Protein AF-A0A7L2QL33-F1 (afdb_monomer_lite)

Foldseek 3Di:
DADLLDDPDDDDPDAPDWDADQSATWGWHDDPQKIWIKGQHWAADEPCVVQPPDDPPVPCRMDTDDMDGPDDDDPVVCPVVVVCLCDPPPRPNVVWDKDKDADPQWIWMQIPQKIWTWGTCPDPRYIYIYIDRHDPVCVVVCVVPPD

Radius of gyration: 17.25 Å; chains: 1; bounding box: 38×31×42 Å

pLDDT: mean 91.85, std 12.51, range [42.84, 98.5]

Sequence (147 aa):
FGMAYQMWQPMELISGTDQPQTPGVFRFQEENGTWYLEKVKRKQWVLNPSTSTSPNVENEVCRRVYLFTLQPRDIEEFRGCNALLQTAPNSKFVLKSMCSLQTADGIRELVGWKLTEIKYNYRDNMDLVEIRILADEELEKTLKEKF

Structure (mmCIF, N/CA/C/O backbone):
data_AF-A0A7L2QL33-F1
#
_entry.id   AF-A0A7L2QL33-F1
#
loop_
_atom_site.group_PDB
_atom_site.id
_atom_site.type_symbol
_atom_site.label_atom_id
_atom_site.label_alt_id
_atom_site.label_comp_id
_atom_site.label_asym_id
_atom_site.label_entity_id
_atom_site.label_seq_id
_atom_site.pdbx_PDB_ins_code
_atom_site.Cartn_x
_atom_site.Cartn_y
_atom_site.Cartn_z
_atom_site.occupancy
_atom_site.B_iso_or_equiv
_atom_site.auth_seq_id
_atom_site.auth_comp_id
_atom_site.auth_asym_id
_atom_site.auth_atom_id
_atom_site.pdbx_PDB_model_num
ATOM 1 N N . PHE A 1 1 ? 1.005 3.453 3.748 1.00 87.62 1 PHE A N 1
ATOM 2 C CA . PHE A 1 1 ? 0.793 2.023 3.438 1.00 87.62 1 PHE A CA 1
ATOM 3 C C . PHE A 1 1 ? 0.894 1.780 1.938 1.00 87.62 1 PHE A C 1
ATOM 5 O O . PHE A 1 1 ? 1.694 0.944 1.542 1.00 87.62 1 PHE A O 1
ATOM 12 N N . GLY A 1 2 ? 0.174 2.554 1.115 1.00 90.56 2 GLY A N 1
ATOM 13 C CA . GLY A 1 2 ? 0.371 2.553 -0.336 1.00 90.56 2 GLY A CA 1
ATOM 14 C C . GLY A 1 2 ? -0.026 1.238 -1.007 1.00 90.56 2 GLY A C 1
ATOM 15 O O . GLY A 1 2 ? -0.705 0.397 -0.407 1.00 90.56 2 GLY A O 1
ATOM 16 N N . MET A 1 3 ? 0.419 1.073 -2.257 1.00 93.50 3 MET A N 1
ATOM 17 C CA . MET A 1 3 ? 0.164 -0.131 -3.058 1.00 93.50 3 MET A CA 1
ATOM 18 C C . MET A 1 3 ? -1.344 -0.450 -3.145 1.00 93.50 3 MET A C 1
ATOM 20 O O . MET A 1 3 ? -2.192 0.445 -3.068 1.00 93.50 3 MET A O 1
ATOM 24 N N . ALA A 1 4 ? -1.697 -1.731 -3.280 1.00 91.56 4 ALA A N 1
ATOM 25 C CA . ALA A 1 4 ? -3.078 -2.206 -3.366 1.00 91.56 4 ALA A CA 1
ATOM 26 C C . ALA A 1 4 ? -3.868 -2.131 -2.040 1.00 91.56 4 ALA A C 1
ATOM 28 O O . ALA A 1 4 ? -4.997 -2.618 -1.974 1.00 91.56 4 ALA A O 1
ATOM 29 N N . TYR A 1 5 ? -3.291 -1.579 -0.971 1.00 93.31 5 TYR A N 1
ATOM 30 C CA . TYR A 1 5 ? -3.929 -1.470 0.349 1.00 93.31 5 TYR A CA 1
ATOM 31 C C . TYR A 1 5 ? -4.349 -0.038 0.688 1.00 93.31 5 TYR A C 1
ATOM 33 O O . TYR A 1 5 ? -4.863 0.213 1.775 1.00 93.31 5 TYR A O 1
ATOM 41 N N . GLN A 1 6 ? -4.089 0.907 -0.213 1.00 95.81 6 GLN A N 1
ATOM 42 C CA . GLN A 1 6 ? -4.445 2.301 -0.026 1.00 95.81 6 GLN A CA 1
ATOM 43 C C . GLN A 1 6 ? -5.965 2.475 -0.126 1.00 95.81 6 GLN A C 1
ATOM 45 O O . GLN A 1 6 ? -6.560 2.152 -1.152 1.00 95.81 6 GLN A O 1
ATOM 50 N N . MET A 1 7 ? -6.579 3.013 0.928 1.00 96.38 7 MET A N 1
ATOM 51 C CA . MET A 1 7 ? -7.948 3.532 0.871 1.00 96.38 7 MET A CA 1
ATOM 52 C C . MET A 1 7 ? -7.984 4.810 0.019 1.00 96.38 7 MET A C 1
ATOM 54 O O . MET A 1 7 ? -7.049 5.614 0.066 1.00 96.38 7 MET A O 1
ATOM 58 N N . TRP A 1 8 ? -9.040 4.989 -0.768 1.00 97.12 8 TRP A N 1
ATOM 59 C CA . TRP A 1 8 ? -9.267 6.178 -1.603 1.00 97.12 8 TRP A CA 1
ATOM 60 C C . TRP A 1 8 ? -10.173 7.205 -0.937 1.00 97.12 8 TRP A C 1
ATOM 62 O O . TRP A 1 8 ? -10.147 8.378 -1.296 1.00 97.12 8 TRP A O 1
ATOM 72 N N . GLN A 1 9 ? -10.970 6.764 0.028 1.00 97.75 9 GLN A N 1
ATOM 73 C CA . GLN A 1 9 ? -11.876 7.609 0.787 1.00 97.75 9 GLN A CA 1
ATOM 74 C C . GLN A 1 9 ? -11.610 7.427 2.282 1.00 97.75 9 GLN A C 1
ATOM 76 O O . GLN A 1 9 ? -11.152 6.352 2.694 1.00 97.75 9 GLN A O 1
ATOM 81 N N . PRO A 1 10 ? -11.899 8.454 3.101 1.00 98.12 10 PRO A N 1
ATOM 82 C CA . PRO A 1 10 ? -11.989 8.289 4.542 1.00 98.12 10 PRO A CA 1
ATOM 83 C C . PRO A 1 10 ? -12.926 7.135 4.900 1.00 98.12 10 PRO A C 1
ATOM 85 O O . PRO A 1 10 ? -13.903 6.872 4.202 1.00 98.12 10 PRO A O 1
ATOM 88 N N . MET A 1 11 ? -12.603 6.460 5.993 1.00 97.44 11 MET A N 1
ATOM 89 C CA . MET A 1 11 ? -13.360 5.328 6.508 1.00 97.44 11 MET A CA 1
ATOM 90 C C . MET A 1 11 ? -14.076 5.748 7.788 1.00 97.44 11 MET A C 1
ATOM 92 O O . MET A 1 11 ? -13.457 6.346 8.671 1.00 97.44 11 MET A O 1
ATOM 96 N N . GLU A 1 12 ? -15.354 5.409 7.912 1.00 98.00 12 GLU A N 1
ATOM 97 C CA . GLU A 1 12 ? -16.093 5.562 9.161 1.00 98.00 12 GLU A CA 1
ATOM 98 C C . GLU A 1 12 ? -15.557 4.577 10.201 1.00 98.00 12 GLU A C 1
ATOM 100 O O . GLU A 1 12 ? -15.334 3.400 9.910 1.00 98.00 12 GLU A O 1
ATOM 105 N N . LEU A 1 13 ? -15.348 5.041 11.431 1.00 97.94 13 LEU A N 1
ATOM 106 C CA . LEU A 1 13 ? -14.801 4.225 12.512 1.00 97.94 13 LEU A CA 1
ATOM 107 C C . LEU A 1 13 ? -15.905 3.376 13.168 1.00 97.94 13 LEU A C 1
ATOM 109 O O . LEU A 1 13 ? -16.319 3.628 14.298 1.00 97.94 13 LEU A O 1
ATOM 113 N N . ILE A 1 14 ? -16.405 2.386 12.428 1.00 97.88 14 ILE A N 1
ATOM 114 C CA . ILE A 1 14 ? -17.460 1.462 12.859 1.00 97.88 14 ILE A CA 1
ATOM 115 C C . ILE A 1 14 ? -16.946 0.029 12.713 1.00 97.88 14 ILE A C 1
ATOM 117 O O . ILE A 1 14 ? -16.548 -0.392 11.626 1.00 97.88 14 ILE A O 1
ATOM 121 N N . SER A 1 15 ? -16.944 -0.715 13.821 1.00 97.62 15 SER A N 1
ATOM 122 C CA . SER A 1 15 ? -16.471 -2.102 13.856 1.00 97.62 15 SER A CA 1
ATOM 123 C C . SER A 1 15 ? -17.418 -3.033 13.091 1.00 97.62 15 SER A C 1
ATOM 125 O O . SER A 1 15 ? -18.633 -2.960 13.258 1.00 97.62 15 SER A O 1
ATOM 127 N N . GLY A 1 16 ? -16.865 -3.919 12.264 1.00 95.56 16 GLY A N 1
ATOM 128 C CA . GLY A 1 16 ? -17.592 -4.961 11.537 1.00 95.56 16 GLY A CA 1
ATOM 129 C C . GLY A 1 16 ? -18.265 -4.516 10.233 1.00 95.56 16 GLY A C 1
ATOM 130 O O . GLY A 1 16 ? -18.711 -5.372 9.471 1.00 95.56 16 GLY A O 1
ATOM 131 N N . THR A 1 17 ? -18.320 -3.213 9.941 1.00 96.88 17 THR A N 1
ATOM 132 C CA . THR A 1 17 ? -19.037 -2.682 8.770 1.00 96.88 17 THR A CA 1
ATOM 133 C C . THR A 1 17 ? -18.176 -2.696 7.510 1.00 96.88 17 THR A C 1
ATOM 135 O O . THR A 1 17 ? -17.081 -2.127 7.486 1.00 96.88 17 THR A O 1
ATOM 138 N N . ASP A 1 18 ? -18.704 -3.294 6.441 1.00 96.75 18 ASP A N 1
ATOM 139 C CA . ASP A 1 18 ? -18.107 -3.230 5.106 1.00 96.75 18 ASP A CA 1
ATOM 140 C C . ASP A 1 18 ? -18.254 -1.835 4.499 1.00 96.75 18 ASP A C 1
ATOM 142 O O . ASP A 1 18 ? -19.350 -1.284 4.422 1.00 96.75 18 ASP A O 1
ATOM 146 N N . GLN A 1 19 ? -17.140 -1.287 4.018 1.00 97.25 19 GLN A N 1
ATOM 147 C CA . GLN A 1 19 ? -17.063 0.020 3.373 1.00 97.25 19 GLN A CA 1
ATOM 148 C C . GLN A 1 19 ? -16.441 -0.152 1.979 1.00 97.25 19 GLN A C 1
ATOM 150 O O . GLN A 1 19 ? -15.211 -0.172 1.831 1.00 97.25 19 GLN A O 1
ATOM 155 N N . PRO A 1 20 ? -17.276 -0.367 0.942 1.00 95.81 20 PRO A N 1
ATOM 156 C CA . PRO A 1 20 ? -16.815 -0.530 -0.430 1.00 95.81 20 PRO A CA 1
ATOM 157 C C . PRO A 1 20 ? -16.161 0.744 -0.964 1.00 95.81 20 PRO A C 1
ATOM 159 O O . PRO A 1 20 ? -16.738 1.825 -0.898 1.00 95.81 20 PRO A O 1
ATOM 162 N N . GLN A 1 21 ? -14.97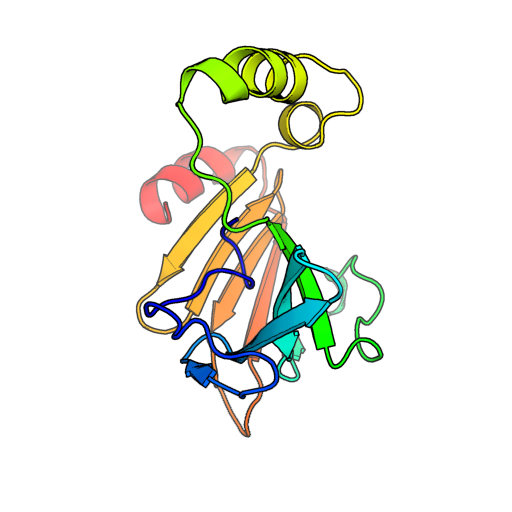8 0.600 -1.555 1.00 95.38 21 GLN A N 1
ATOM 163 C CA . GLN A 1 21 ? -14.277 1.654 -2.285 1.00 95.38 21 GLN A CA 1
ATOM 164 C C . GLN A 1 21 ? -13.751 1.104 -3.619 1.00 95.38 21 GLN A C 1
ATOM 166 O O . GLN A 1 21 ? -13.720 -0.110 -3.838 1.00 95.38 21 GLN A O 1
ATOM 171 N N . THR A 1 22 ? -13.269 1.973 -4.515 1.00 94.62 22 THR A N 1
ATOM 172 C CA . THR A 1 22 ? -12.705 1.536 -5.807 1.00 94.62 22 THR A CA 1
ATOM 173 C C . THR A 1 22 ? -11.577 0.501 -5.680 1.00 94.62 22 THR A C 1
ATOM 175 O O . THR A 1 22 ? -11.570 -0.432 -6.485 1.00 94.62 22 THR A O 1
ATOM 178 N N . PRO A 1 23 ? -10.648 0.577 -4.699 1.00 93.44 23 PRO A N 1
ATOM 179 C CA . PRO A 1 23 ? -9.609 -0.446 -4.505 1.00 93.44 23 PRO A CA 1
ATOM 180 C C . PRO A 1 23 ? -10.112 -1.795 -3.976 1.00 93.44 23 PRO A C 1
ATOM 182 O O . PRO A 1 23 ? -9.359 -2.776 -3.994 1.00 93.44 23 PRO A O 1
ATOM 185 N N . GLY A 1 24 ? -11.338 -1.855 -3.460 1.00 92.94 24 GLY A N 1
ATOM 186 C CA . GLY A 1 24 ? -11.930 -3.029 -2.824 1.00 92.94 24 GLY A CA 1
ATOM 187 C C . GLY A 1 24 ? -12.769 -2.659 -1.601 1.00 92.94 24 GLY A C 1
ATOM 188 O O . GLY A 1 24 ? -12.977 -1.486 -1.299 1.00 92.94 24 GLY A O 1
ATOM 189 N N . VAL A 1 25 ? -13.241 -3.677 -0.885 1.00 95.19 25 VAL A N 1
ATOM 190 C CA . VAL A 1 25 ? -14.003 -3.489 0.355 1.00 95.19 25 VAL A CA 1
ATOM 191 C C . VAL A 1 25 ? -13.039 -3.443 1.530 1.00 95.19 25 VAL A C 1
ATOM 193 O O . VAL A 1 25 ? -12.204 -4.338 1.691 1.00 95.19 25 VAL A O 1
ATOM 196 N N . PHE A 1 26 ? -13.153 -2.397 2.339 1.00 96.81 26 PHE A N 1
ATOM 197 C CA . PHE A 1 26 ? -12.410 -2.252 3.582 1.00 96.81 26 PHE A CA 1
ATOM 198 C C . PHE A 1 26 ? -13.347 -2.427 4.772 1.00 96.81 26 PHE A C 1
ATOM 200 O O . PHE A 1 26 ? -14.546 -2.176 4.672 1.00 96.81 26 PHE A O 1
ATOM 207 N N . ARG A 1 27 ? -12.788 -2.835 5.906 1.00 96.94 27 ARG A N 1
ATOM 208 C CA . ARG A 1 27 ? -13.516 -2.997 7.161 1.00 96.94 27 ARG A CA 1
ATOM 209 C C . ARG A 1 27 ? -12.605 -2.617 8.314 1.00 96.94 27 ARG A C 1
ATOM 211 O O . ARG A 1 27 ? -11.413 -2.922 8.288 1.00 96.94 27 ARG A O 1
ATOM 218 N N . PHE A 1 28 ? -13.166 -1.972 9.326 1.00 97.81 28 PHE A N 1
ATOM 219 C CA . PHE A 1 28 ? -12.520 -1.894 10.625 1.00 97.81 28 PHE A CA 1
ATOM 220 C C . PHE A 1 28 ? -13.065 -2.986 11.535 1.00 97.81 28 PHE A C 1
ATOM 222 O O . PHE A 1 28 ? -14.274 -3.179 11.597 1.00 97.81 28 PHE A O 1
ATOM 229 N N . GLN A 1 29 ? -12.188 -3.684 12.245 1.00 97.31 29 GLN A N 1
ATOM 230 C CA . GLN A 1 29 ? -12.563 -4.627 13.293 1.00 97.31 29 GLN A CA 1
ATOM 231 C C . GLN A 1 29 ? -11.974 -4.130 14.609 1.00 97.31 29 GLN A C 1
ATOM 233 O O . GLN A 1 29 ? -10.784 -3.845 14.677 1.00 97.31 29 GLN A O 1
ATOM 238 N N . GLU A 1 30 ? -12.798 -3.992 15.636 1.00 97.88 30 GLU A N 1
ATOM 239 C CA . GLU A 1 30 ? -12.360 -3.638 16.985 1.00 97.88 30 GLU A CA 1
ATOM 240 C C . GLU A 1 30 ? -12.319 -4.899 17.853 1.00 97.88 30 GLU A C 1
ATOM 242 O O . GLU A 1 30 ? -13.256 -5.700 17.841 1.00 97.88 30 GLU A O 1
ATOM 247 N N . GLU A 1 31 ? -11.202 -5.095 18.552 1.00 97.25 31 GLU A N 1
ATOM 248 C CA . GLU A 1 31 ? -11.007 -6.160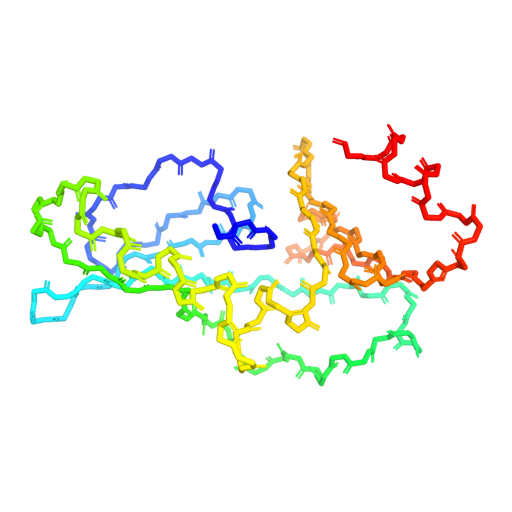 19.532 1.00 97.25 31 GLU A CA 1
ATOM 249 C C . GLU A 1 31 ? -10.216 -5.586 20.727 1.00 97.25 31 GLU A C 1
ATOM 251 O O . GLU A 1 31 ? -9.032 -5.256 20.609 1.00 97.25 31 GLU A O 1
ATOM 256 N N . ASN A 1 32 ? -10.851 -5.485 21.899 1.00 96.44 32 ASN A N 1
ATOM 257 C CA . ASN A 1 32 ? -10.212 -5.115 23.175 1.00 96.44 32 ASN A CA 1
ATOM 258 C C . ASN A 1 32 ? -9.412 -3.790 23.147 1.00 96.44 32 ASN A C 1
ATOM 260 O O . ASN A 1 32 ? -8.286 -3.713 23.641 1.00 96.44 32 ASN A O 1
ATOM 264 N N . GLY A 1 33 ? -9.971 -2.738 22.556 1.00 96.38 33 GLY A N 1
ATOM 265 C CA . GLY A 1 33 ? -9.365 -1.412 22.406 1.00 96.38 33 GLY A CA 1
ATOM 266 C C . GLY A 1 33 ? -8.394 -1.283 21.227 1.00 96.38 33 GLY A C 1
ATOM 267 O O . GLY A 1 33 ? -7.860 -0.194 20.990 1.00 96.38 33 GLY A O 1
ATOM 268 N N . THR A 1 34 ? -8.163 -2.367 20.481 1.00 98.25 34 THR A N 1
ATOM 269 C CA . THR A 1 34 ? -7.331 -2.383 19.272 1.00 98.25 34 THR A CA 1
ATOM 270 C C . THR A 1 34 ? -8.214 -2.423 18.034 1.00 98.25 34 THR A C 1
ATOM 272 O O . THR A 1 34 ? -9.119 -3.243 17.925 1.00 98.25 34 THR A O 1
ATOM 275 N N . TRP A 1 35 ? -7.922 -1.551 17.078 1.00 98.50 35 TRP A N 1
ATOM 276 C CA . TRP A 1 35 ? -8.594 -1.477 15.789 1.00 98.50 35 TRP A CA 1
ATOM 277 C C . TRP A 1 35 ? -7.719 -2.092 14.706 1.00 98.50 35 TRP A C 1
ATOM 279 O O . TRP A 1 35 ? -6.537 -1.773 14.605 1.00 98.50 35 TRP A O 1
ATOM 289 N N . TYR A 1 36 ? -8.303 -2.932 13.864 1.00 97.81 36 TYR A N 1
ATOM 290 C CA . TYR A 1 36 ? -7.664 -3.577 12.725 1.00 97.81 36 TYR A CA 1
ATOM 291 C C . TYR A 1 36 ? -8.277 -3.025 11.445 1.00 97.81 36 TYR A C 1
ATOM 293 O O . TYR A 1 36 ? -9.494 -3.071 11.277 1.00 97.81 36 TYR A O 1
ATOM 301 N N . LEU A 1 37 ? -7.447 -2.526 10.528 1.00 97.56 37 LEU A N 1
ATOM 302 C CA . LEU A 1 37 ? -7.876 -2.303 9.152 1.00 97.56 37 LEU A CA 1
ATOM 303 C C . LEU A 1 37 ? -7.755 -3.618 8.388 1.00 97.56 37 LEU A C 1
ATOM 305 O O . LEU A 1 37 ? -6.661 -4.173 8.252 1.00 97.56 37 LEU A O 1
ATOM 309 N N . GLU A 1 38 ? -8.864 -4.067 7.830 1.00 96.00 38 GLU A N 1
ATOM 310 C CA . GLU A 1 38 ? -8.953 -5.233 6.970 1.00 96.00 38 GLU A CA 1
ATOM 311 C C . GLU A 1 38 ? -9.337 -4.819 5.549 1.00 96.00 38 GLU A C 1
ATOM 313 O O . GLU A 1 38 ? -10.087 -3.865 5.334 1.00 96.00 38 GLU A O 1
ATOM 318 N N . LYS A 1 39 ? -8.796 -5.536 4.562 1.00 94.06 39 LYS A N 1
ATOM 319 C CA . LYS A 1 39 ? -9.157 -5.378 3.154 1.00 94.06 39 LYS A CA 1
ATOM 320 C C . LYS A 1 39 ? -9.553 -6.722 2.566 1.00 94.06 39 LYS A C 1
ATOM 322 O O . LYS A 1 39 ? -8.752 -7.659 2.565 1.00 94.06 39 LYS A O 1
ATOM 327 N N . VAL A 1 40 ? -10.743 -6.777 1.980 1.00 89.19 40 VAL A N 1
ATOM 328 C CA . VAL A 1 40 ? -11.186 -7.901 1.157 1.00 89.19 40 VAL A CA 1
ATOM 329 C C . VAL A 1 40 ? -10.587 -7.744 -0.237 1.00 89.19 40 VAL A C 1
ATOM 331 O O . VAL A 1 40 ? -10.756 -6.714 -0.900 1.00 89.19 40 VAL A O 1
ATOM 334 N N . LYS A 1 41 ? -9.838 -8.750 -0.687 1.00 79.81 41 LYS A N 1
ATOM 335 C CA . LYS A 1 41 ? -9.209 -8.724 -2.010 1.00 79.81 41 LYS A CA 1
ATOM 336 C C . LYS A 1 41 ? -10.215 -9.121 -3.083 1.00 79.81 41 LYS A C 1
ATOM 338 O O . LYS A 1 41 ? -10.924 -10.113 -2.946 1.00 79.81 41 LYS A O 1
ATOM 343 N N . ARG A 1 42 ? -10.227 -8.372 -4.186 1.00 87.19 42 ARG A N 1
ATOM 344 C CA . ARG A 1 42 ? -10.861 -8.834 -5.422 1.00 87.19 42 ARG A CA 1
ATOM 345 C C . ARG A 1 42 ? -9.993 -9.886 -6.087 1.00 87.19 42 ARG A C 1
ATOM 347 O O . ARG A 1 42 ? -8.777 -9.928 -5.889 1.00 87.19 42 ARG A O 1
ATOM 354 N N . LYS A 1 43 ? -10.641 -10.720 -6.895 1.00 88.25 43 LYS A N 1
ATOM 355 C CA . LYS A 1 43 ? -9.954 -11.655 -7.786 1.00 88.25 43 LYS A CA 1
ATOM 356 C C . LYS A 1 43 ? -9.044 -10.873 -8.732 1.00 88.25 43 LYS A C 1
ATOM 358 O O . LYS A 1 43 ? -9.340 -9.730 -9.070 1.00 88.25 43 LYS A O 1
ATOM 363 N N . GLN A 1 44 ? -7.943 -11.482 -9.147 1.00 89.38 44 GLN A N 1
ATOM 364 C CA . GLN A 1 44 ? -6.967 -10.848 -10.027 1.00 89.38 44 GLN A CA 1
ATOM 365 C C . GLN A 1 44 ? -6.851 -11.627 -11.333 1.00 89.38 44 GLN A C 1
ATOM 367 O O . GLN A 1 44 ? -6.767 -12.852 -11.323 1.00 89.38 44 GLN A O 1
ATOM 372 N N . TRP A 1 45 ? -6.817 -10.903 -12.446 1.00 89.69 45 TRP A N 1
ATOM 373 C CA . TRP A 1 45 ? -6.463 -11.416 -13.760 1.00 89.69 45 TRP A CA 1
ATOM 374 C C . TRP A 1 45 ? -5.032 -10.988 -14.082 1.00 89.69 45 TRP A C 1
ATOM 376 O O . TRP A 1 45 ? -4.778 -9.804 -14.298 1.00 89.69 45 TRP A O 1
ATOM 386 N N . VAL A 1 46 ? -4.091 -11.932 -14.119 1.00 88.94 46 VAL A N 1
ATOM 387 C CA . VAL A 1 46 ? -2.671 -11.642 -14.380 1.00 88.94 46 VAL A CA 1
ATOM 388 C C . VAL A 1 46 ? -2.351 -11.907 -15.850 1.00 88.94 46 VAL A C 1
ATOM 390 O O . VAL A 1 46 ? -2.466 -13.044 -16.301 1.00 88.94 46 VAL A O 1
ATOM 393 N N . LEU A 1 47 ? -1.927 -10.882 -16.600 1.00 84.06 47 LEU A N 1
ATOM 394 C CA . LEU A 1 47 ? -1.640 -11.029 -18.039 1.00 84.06 47 LEU A CA 1
ATOM 395 C C . LEU A 1 47 ? -0.363 -11.829 -18.334 1.00 84.06 47 LEU A C 1
ATOM 397 O O . LEU A 1 47 ? -0.336 -12.603 -19.286 1.00 84.06 47 LEU A O 1
ATOM 401 N N . ASN A 1 48 ? 0.671 -11.686 -17.500 1.00 78.50 48 ASN A N 1
ATOM 402 C CA . ASN A 1 48 ? 1.963 -12.362 -17.661 1.00 78.50 48 ASN A CA 1
ATOM 403 C C . ASN A 1 48 ? 2.236 -13.295 -16.467 1.00 78.50 48 ASN A C 1
ATOM 405 O O . ASN A 1 48 ? 3.039 -12.964 -15.595 1.00 78.50 48 ASN A O 1
ATOM 409 N N . PRO A 1 49 ? 1.569 -14.457 -16.366 1.00 67.31 49 PRO A N 1
ATOM 410 C CA . PRO A 1 49 ? 1.678 -15.313 -15.184 1.00 67.31 49 PRO A CA 1
ATOM 411 C C . PRO A 1 49 ? 3.096 -15.863 -14.963 1.00 67.31 49 PRO A C 1
ATOM 413 O O . PRO A 1 49 ? 3.479 -16.098 -13.821 1.00 67.31 49 PRO A O 1
ATOM 416 N N . SER A 1 50 ? 3.913 -15.993 -16.015 1.00 67.56 50 SER A N 1
ATOM 417 C CA . SER A 1 50 ? 5.309 -16.454 -15.920 1.00 67.56 50 SER A CA 1
ATOM 418 C C . SER A 1 50 ? 6.233 -15.506 -15.145 1.00 67.56 50 SER A C 1
ATOM 420 O O . SER A 1 50 ? 7.263 -15.947 -14.642 1.00 67.56 50 SER A O 1
ATOM 422 N N . THR A 1 51 ? 5.876 -14.222 -15.008 1.00 62.31 51 THR A N 1
ATOM 423 C CA . THR A 1 51 ? 6.624 -13.232 -14.208 1.00 62.31 51 THR A CA 1
ATOM 424 C C . THR A 1 51 ? 6.043 -13.054 -12.799 1.00 62.31 51 THR A C 1
ATOM 426 O O . THR A 1 51 ? 6.580 -12.300 -11.975 1.00 62.31 51 THR A O 1
ATOM 429 N N . SER A 1 52 ? 4.961 -13.772 -12.478 1.00 59.75 52 SER A N 1
ATOM 430 C CA . SER A 1 52 ? 4.365 -13.787 -11.148 1.00 59.75 52 SER A CA 1
ATOM 431 C C . SER A 1 52 ? 5.179 -14.682 -10.215 1.00 59.75 52 SER A C 1
ATOM 433 O O . SER A 1 52 ? 5.015 -15.894 -10.160 1.00 59.75 52 SER A O 1
ATOM 435 N N . THR A 1 53 ? 6.073 -14.070 -9.443 1.00 49.31 53 THR A N 1
ATOM 436 C CA . THR A 1 53 ? 6.794 -14.738 -8.347 1.00 49.31 53 THR A CA 1
ATOM 437 C C . THR A 1 53 ? 5.974 -14.864 -7.060 1.00 49.31 53 THR A C 1
ATOM 439 O O . THR A 1 53 ? 6.470 -15.397 -6.069 1.00 49.31 53 THR A O 1
ATOM 442 N N . SER A 1 54 ? 4.742 -14.342 -7.021 1.00 50.97 54 SER A N 1
ATOM 443 C CA . SER A 1 54 ? 3.900 -14.461 -5.831 1.00 50.97 54 SER A CA 1
ATOM 444 C C . SER A 1 54 ? 3.181 -15.809 -5.838 1.00 50.97 54 SER A C 1
ATOM 446 O O . SER A 1 54 ? 2.510 -16.094 -6.831 1.00 50.97 54 SER A O 1
ATOM 448 N N . PRO A 1 55 ? 3.257 -16.610 -4.754 1.00 46.09 55 PRO A N 1
ATOM 449 C CA . PRO A 1 55 ? 2.394 -17.778 -4.621 1.00 46.09 55 PRO A CA 1
ATOM 450 C C . PRO A 1 55 ? 0.951 -17.310 -4.792 1.00 46.09 55 PRO A C 1
ATOM 452 O O . PRO A 1 55 ? 0.602 -16.265 -4.241 1.00 46.09 55 PRO A O 1
ATOM 455 N N . ASN A 1 56 ? 0.158 -18.037 -5.584 1.00 42.84 56 ASN A N 1
ATOM 456 C CA . ASN A 1 56 ? -1.257 -17.754 -5.812 1.00 42.84 56 ASN A CA 1
ATOM 457 C C . ASN A 1 56 ? -1.927 -17.420 -4.476 1.00 42.84 56 ASN A C 1
ATOM 459 O O . ASN A 1 56 ? -2.181 -18.296 -3.650 1.00 42.84 56 ASN A O 1
ATOM 463 N N . VAL A 1 57 ? -2.182 -16.130 -4.240 1.00 45.50 57 VAL A N 1
ATOM 464 C CA . VAL A 1 57 ? -2.846 -15.628 -3.031 1.00 45.50 57 VAL A CA 1
ATOM 465 C C . VAL A 1 57 ? -4.353 -15.831 -3.202 1.00 45.50 57 VAL A C 1
ATOM 467 O O . VAL A 1 57 ? -5.140 -14.912 -3.016 1.00 45.50 57 VAL A O 1
ATOM 470 N N . GLU A 1 58 ? -4.759 -17.022 -3.638 1.00 45.31 58 GLU A N 1
ATOM 471 C CA . GLU A 1 58 ? -6.161 -17.368 -3.878 1.00 45.31 58 GLU A CA 1
ATOM 472 C C . GLU A 1 58 ? -6.915 -17.616 -2.561 1.00 45.31 58 GLU A C 1
ATOM 474 O O . GLU A 1 58 ? -8.140 -17.557 -2.546 1.00 45.31 58 GLU A O 1
ATOM 479 N N . ASN A 1 59 ? -6.204 -17.810 -1.439 1.00 45.97 59 ASN A N 1
ATOM 480 C CA . ASN A 1 59 ? -6.815 -18.276 -0.188 1.00 45.97 59 ASN A CA 1
ATOM 481 C C . ASN A 1 59 ? -7.057 -17.198 0.886 1.00 45.97 59 ASN A C 1
ATOM 483 O O . ASN A 1 59 ? -7.876 -17.420 1.774 1.00 45.97 59 ASN A O 1
ATOM 487 N N . GLU A 1 60 ? -6.412 -16.027 0.833 1.00 55.28 60 GLU A N 1
ATOM 488 C CA . GLU A 1 60 ? -6.729 -14.929 1.767 1.00 55.28 60 GLU A CA 1
ATOM 489 C C . GLU A 1 60 ? -7.767 -13.989 1.151 1.00 55.28 60 GLU A C 1
ATOM 491 O O . GLU A 1 60 ? -7.433 -12.983 0.520 1.00 55.28 60 GLU A O 1
ATOM 496 N N . VAL A 1 61 ? -9.043 -14.324 1.357 1.00 70.50 61 VAL A N 1
ATOM 497 C CA . VAL A 1 61 ? -10.188 -13.486 0.961 1.00 70.50 61 VAL A CA 1
ATOM 498 C C . VAL A 1 61 ? -10.137 -12.133 1.681 1.00 70.50 61 VAL A C 1
ATOM 500 O O . VAL A 1 61 ? -10.413 -11.098 1.078 1.00 70.50 61 VAL A O 1
ATOM 503 N N . CYS A 1 62 ? -9.716 -12.131 2.949 1.00 79.62 62 CYS A N 1
ATOM 504 C CA . CYS A 1 62 ? -9.570 -10.948 3.788 1.00 79.62 62 CYS A CA 1
ATOM 505 C C . CYS A 1 62 ? -8.138 -10.848 4.322 1.00 79.62 62 CYS A C 1
ATOM 507 O O . CYS A 1 62 ? -7.600 -11.824 4.843 1.00 79.62 62 CYS A O 1
ATOM 509 N N . ARG A 1 63 ? -7.519 -9.671 4.204 1.00 85.50 63 ARG A N 1
ATOM 510 C CA . ARG A 1 63 ? -6.168 -9.405 4.704 1.00 85.50 63 ARG A CA 1
ATOM 511 C C . ARG A 1 63 ? -6.182 -8.305 5.755 1.00 85.50 63 ARG A C 1
ATOM 513 O O . ARG A 1 63 ? -6.599 -7.185 5.464 1.00 85.50 63 ARG A O 1
ATOM 520 N N . ARG A 1 64 ? -5.614 -8.595 6.929 1.00 92.25 64 ARG A N 1
ATOM 521 C CA . ARG A 1 64 ? -5.258 -7.581 7.931 1.00 92.25 64 ARG A CA 1
ATOM 522 C C . ARG A 1 64 ? -4.106 -6.726 7.404 1.00 92.25 64 ARG A C 1
ATOM 524 O O . ARG A 1 64 ? -3.047 -7.233 7.030 1.00 92.25 64 ARG A O 1
ATOM 531 N N . VAL A 1 65 ? -4.352 -5.426 7.312 1.00 94.38 65 VAL A N 1
ATOM 532 C CA . VAL A 1 65 ? -3.450 -4.437 6.718 1.00 94.38 65 VAL A CA 1
ATOM 533 C C . VAL A 1 65 ? -2.546 -3.864 7.809 1.00 94.38 65 VAL A C 1
ATOM 535 O O . VAL A 1 65 ? -1.329 -4.029 7.751 1.00 94.38 65 VAL A O 1
ATOM 538 N N . TYR A 1 66 ? -3.138 -3.258 8.836 1.00 96.19 66 TYR A N 1
ATOM 539 C CA . TYR A 1 66 ? -2.453 -2.804 10.046 1.00 96.19 66 TYR A CA 1
ATOM 540 C C . TYR A 1 66 ? -3.429 -2.750 11.220 1.00 96.19 66 TYR A C 1
ATOM 542 O O . TYR A 1 66 ? -4.639 -2.877 11.039 1.00 96.19 66 TYR A O 1
ATOM 550 N N . LEU A 1 67 ? -2.881 -2.534 12.412 1.00 97.25 67 LEU A N 1
ATOM 551 C CA . LEU A 1 67 ? -3.639 -2.267 13.625 1.00 97.25 67 LEU A CA 1
ATOM 552 C C . LEU A 1 67 ? -3.236 -0.925 14.234 1.00 97.25 67 LEU A C 1
ATOM 554 O O . LEU A 1 67 ? -2.138 -0.429 13.973 1.00 97.25 67 LEU A O 1
ATOM 558 N N . PHE A 1 68 ? -4.124 -0.343 15.027 1.00 98.00 68 PHE A N 1
ATOM 559 C CA . PHE A 1 68 ? -3.909 0.908 15.745 1.00 98.00 68 PHE A CA 1
ATOM 560 C C . PHE A 1 68 ? -4.788 0.964 16.999 1.00 98.00 68 PHE A C 1
ATOM 562 O O . PHE A 1 68 ? -5.688 0.149 17.185 1.00 98.00 68 PHE A O 1
ATOM 569 N N . THR A 1 69 ? -4.529 1.935 17.868 1.00 98.31 69 THR A N 1
ATOM 570 C CA . THR A 1 69 ? -5.415 2.279 18.986 1.00 98.31 69 THR A CA 1
ATOM 571 C C . THR A 1 69 ? -5.922 3.703 18.796 1.00 98.31 69 THR A C 1
ATOM 573 O O . THR A 1 69 ? -5.366 4.466 18.007 1.00 98.31 69 THR A O 1
ATOM 576 N N . LEU A 1 70 ? -6.964 4.087 19.535 1.00 98.25 70 LEU A N 1
ATOM 577 C CA . LEU A 1 70 ? -7.482 5.462 19.514 1.00 98.25 70 LEU A CA 1
ATOM 578 C C . LEU A 1 70 ? -6.712 6.410 20.443 1.00 98.25 70 LEU A C 1
ATOM 580 O O . LEU A 1 70 ? -7.151 7.532 20.678 1.00 98.25 70 LEU A O 1
ATOM 584 N N . GLN A 1 71 ? -5.577 5.963 20.988 1.00 98.38 71 GLN A N 1
ATOM 585 C CA . GLN A 1 71 ? -4.722 6.812 21.803 1.00 98.38 71 GLN A CA 1
ATOM 586 C C . GLN A 1 71 ? -4.109 7.907 20.915 1.00 98.38 71 GLN A C 1
ATOM 588 O O . GLN A 1 71 ? -3.422 7.565 19.948 1.00 98.38 71 GLN A O 1
ATOM 593 N N . PRO A 1 72 ? -4.305 9.199 21.237 1.00 98.31 72 PRO A N 1
ATOM 594 C CA . PRO A 1 72 ? -3.621 10.286 20.547 1.00 98.31 72 PRO A CA 1
ATOM 595 C C . PRO A 1 72 ? -2.101 10.126 20.651 1.00 98.31 72 PRO A C 1
ATOM 597 O O . PRO A 1 72 ? -1.597 9.680 21.682 1.00 98.31 72 PRO A O 1
ATOM 600 N N . ARG A 1 73 ? -1.383 10.484 19.585 1.00 97.62 73 ARG A N 1
ATOM 601 C CA . ARG A 1 73 ? 0.077 10.361 19.494 1.00 97.62 73 ARG A CA 1
ATOM 602 C C . ARG A 1 73 ? 0.699 11.675 19.060 1.00 97.62 73 ARG A C 1
ATOM 604 O O . ARG A 1 73 ? 0.141 12.351 18.196 1.00 97.62 73 ARG A O 1
ATOM 611 N N . ASP A 1 74 ? 1.868 11.976 19.608 1.00 98.12 74 ASP A N 1
ATOM 612 C CA . ASP A 1 74 ? 2.738 13.042 19.114 1.00 98.12 74 ASP A CA 1
ATOM 613 C C . ASP A 1 74 ? 3.774 12.500 18.112 1.00 98.12 74 ASP A C 1
ATOM 615 O O . ASP A 1 74 ? 4.145 11.324 18.145 1.00 98.12 74 ASP A O 1
ATOM 619 N N . ILE A 1 75 ? 4.259 13.354 17.207 1.00 97.88 75 ILE A N 1
ATOM 620 C CA . ILE A 1 75 ? 5.261 12.967 16.207 1.00 97.88 75 ILE A CA 1
ATOM 621 C C . ILE A 1 75 ? 6.574 12.485 16.845 1.00 97.88 75 ILE A C 1
ATOM 623 O O . ILE A 1 75 ? 7.236 11.599 16.297 1.00 97.88 75 ILE A O 1
ATOM 627 N N . GLU A 1 76 ? 6.933 13.003 18.022 1.00 98.31 76 GLU A N 1
ATOM 628 C CA . GLU A 1 76 ? 8.148 12.618 18.742 1.00 98.31 76 GLU A CA 1
ATOM 629 C C . GLU A 1 76 ? 8.142 11.143 19.166 1.00 98.31 76 GLU A C 1
ATOM 631 O O . GLU A 1 76 ? 9.194 10.498 19.181 1.00 98.31 76 GLU A O 1
ATOM 636 N N . GLU A 1 77 ? 6.964 10.555 19.396 1.00 98.25 77 GLU A N 1
ATOM 637 C CA . GLU A 1 77 ? 6.821 9.125 19.705 1.00 98.25 77 GLU A CA 1
ATOM 638 C C . GLU A 1 77 ? 7.272 8.227 18.537 1.00 98.25 77 GLU A C 1
ATOM 640 O O . GLU A 1 77 ? 7.675 7.079 18.741 1.00 98.25 77 GLU A O 1
ATOM 645 N N . PHE A 1 78 ? 7.280 8.748 17.304 1.00 98.00 78 PHE A N 1
ATOM 646 C CA . PHE A 1 78 ? 7.713 8.015 16.112 1.00 98.00 78 PHE A CA 1
ATOM 647 C C . PHE A 1 78 ? 9.206 8.169 15.811 1.00 98.00 78 PHE A C 1
ATOM 649 O O . PHE A 1 78 ? 9.715 7.457 14.944 1.00 98.00 78 PHE A O 1
ATOM 656 N N . ARG A 1 79 ? 9.945 9.038 16.518 1.00 98.00 79 ARG A N 1
ATOM 657 C CA . ARG A 1 79 ? 11.368 9.313 16.240 1.00 98.00 79 ARG A CA 1
ATOM 658 C C . ARG A 1 79 ? 12.236 8.055 16.320 1.00 98.00 79 ARG A C 1
ATOM 660 O O . ARG A 1 79 ? 13.045 7.808 15.425 1.00 98.00 79 ARG A O 1
ATOM 667 N N . GLY A 1 80 ? 12.036 7.240 17.358 1.00 97.75 80 GLY A N 1
ATOM 668 C CA . GLY A 1 80 ? 12.753 5.971 17.528 1.00 97.75 80 GLY A CA 1
ATOM 669 C C . GLY A 1 80 ? 12.430 4.971 16.414 1.00 97.75 80 GLY A C 1
ATOM 670 O O . GLY A 1 80 ? 13.336 4.409 15.799 1.00 97.75 80 GLY A O 1
ATOM 671 N N . CYS A 1 81 ? 11.142 4.814 16.089 1.00 97.06 81 CYS A N 1
ATOM 672 C CA . CYS A 1 81 ? 10.701 3.951 14.991 1.00 97.06 81 CYS A CA 1
ATOM 673 C C . CYS A 1 81 ? 11.252 4.421 13.640 1.00 97.06 81 CYS A C 1
ATOM 675 O O . CYS A 1 81 ? 11.701 3.599 12.849 1.00 97.06 81 CYS A O 1
ATOM 677 N N . ASN A 1 82 ? 11.272 5.728 13.385 1.00 98.19 82 ASN A N 1
ATOM 678 C CA . ASN A 1 82 ? 11.815 6.303 12.161 1.00 98.19 82 ASN A CA 1
ATOM 679 C C . ASN A 1 82 ? 13.294 5.932 11.959 1.00 98.19 82 ASN A C 1
ATOM 681 O O . ASN A 1 82 ? 13.662 5.460 10.886 1.00 98.19 82 ASN A O 1
ATOM 685 N N . ALA A 1 83 ? 14.127 6.089 12.994 1.00 98.00 83 ALA A N 1
ATOM 686 C CA . ALA A 1 83 ? 15.539 5.712 12.922 1.00 98.00 83 ALA A CA 1
ATOM 687 C C . ALA A 1 83 ? 15.712 4.205 12.669 1.00 98.00 83 ALA A C 1
ATOM 689 O O . ALA A 1 83 ? 16.484 3.803 11.797 1.00 98.00 83 ALA A O 1
ATOM 690 N N . LEU A 1 84 ? 14.951 3.370 13.384 1.00 97.94 84 LEU A N 1
ATOM 691 C CA . LEU A 1 84 ? 14.998 1.916 13.227 1.00 97.94 84 LEU A CA 1
ATOM 692 C C . LEU A 1 84 ? 14.575 1.471 11.826 1.00 97.94 84 LEU A C 1
ATOM 694 O O . LEU A 1 84 ? 15.270 0.673 11.203 1.00 97.94 84 LEU A O 1
ATOM 698 N N . LEU A 1 85 ? 13.470 2.000 11.297 1.00 97.69 85 LEU A N 1
ATOM 699 C CA . LEU A 1 85 ? 12.965 1.611 9.981 1.00 97.69 85 LEU A CA 1
ATOM 700 C C . LEU A 1 85 ? 13.944 1.964 8.852 1.00 97.69 85 LEU A C 1
ATOM 702 O O . LEU A 1 85 ? 13.954 1.257 7.847 1.00 97.69 85 LEU A O 1
ATOM 706 N N . GLN A 1 86 ? 14.783 2.989 9.015 1.00 97.94 86 GLN A N 1
ATOM 707 C CA . GLN A 1 86 ? 15.766 3.400 8.005 1.00 97.94 86 GLN A CA 1
ATOM 708 C C . GLN A 1 86 ? 17.141 2.729 8.143 1.00 97.94 86 GLN A C 1
ATOM 710 O O . GLN A 1 86 ? 17.940 2.807 7.216 1.00 97.94 86 GLN A O 1
ATOM 715 N N . THR A 1 87 ? 17.444 2.094 9.280 1.00 97.94 87 THR A N 1
ATOM 716 C CA . THR A 1 87 ? 18.808 1.598 9.572 1.00 97.94 87 THR A CA 1
ATOM 717 C C . THR A 1 87 ? 18.879 0.125 9.955 1.00 97.94 87 THR A C 1
ATOM 719 O O . THR A 1 87 ? 19.920 -0.502 9.763 1.00 97.94 87 THR A O 1
ATOM 722 N N . ALA A 1 88 ? 17.798 -0.459 10.480 1.00 98.06 88 ALA A N 1
ATOM 723 C CA . ALA A 1 88 ? 17.808 -1.850 10.909 1.00 98.06 88 ALA A CA 1
ATOM 724 C C . ALA A 1 88 ? 18.004 -2.784 9.696 1.00 98.06 88 ALA A C 1
ATOM 726 O O . ALA A 1 88 ? 17.258 -2.679 8.719 1.00 98.06 88 ALA A O 1
ATOM 727 N N . PRO A 1 89 ? 18.947 -3.744 9.753 1.00 96.75 89 PRO A N 1
ATOM 728 C CA . PRO A 1 89 ? 19.306 -4.581 8.603 1.00 96.75 89 PRO A CA 1
ATOM 729 C C . PRO A 1 89 ? 18.169 -5.504 8.145 1.00 96.75 89 PRO A C 1
ATOM 731 O O . PRO A 1 89 ? 18.151 -5.953 7.005 1.00 96.75 89 PRO A O 1
ATOM 734 N N . ASN A 1 90 ? 17.203 -5.787 9.020 1.00 95.38 90 ASN A N 1
ATOM 735 C CA . ASN A 1 90 ? 16.005 -6.565 8.710 1.00 95.38 90 ASN A CA 1
ATOM 736 C C . ASN A 1 90 ? 14.791 -5.693 8.333 1.00 95.38 90 ASN A C 1
ATOM 738 O O . ASN A 1 90 ? 13.713 -6.231 8.065 1.00 95.38 90 ASN A O 1
ATOM 742 N N . SER A 1 91 ? 14.931 -4.363 8.317 1.00 96.50 91 SER A N 1
ATOM 743 C CA . SER A 1 91 ? 13.853 -3.473 7.897 1.00 96.50 91 SER A CA 1
ATOM 744 C C . SER A 1 91 ? 13.575 -3.654 6.410 1.00 96.50 91 SER A C 1
ATOM 746 O O . SER A 1 91 ? 14.470 -3.567 5.569 1.00 96.50 91 SER A O 1
ATOM 748 N N . LYS A 1 92 ? 12.298 -3.822 6.054 1.00 94.00 92 LYS A N 1
ATOM 749 C CA . LYS A 1 92 ? 11.880 -3.892 4.646 1.00 94.00 92 LYS A CA 1
ATOM 750 C C . LYS A 1 92 ? 12.261 -2.636 3.860 1.00 94.00 92 LYS A C 1
ATOM 752 O O . LYS A 1 92 ? 12.488 -2.751 2.663 1.00 94.00 92 LYS A O 1
ATOM 757 N N . PHE A 1 93 ? 12.333 -1.482 4.525 1.00 95.88 93 PHE A N 1
ATOM 758 C CA . PHE A 1 93 ? 12.690 -0.203 3.906 1.00 95.88 93 PHE A CA 1
ATOM 759 C C . PHE A 1 93 ? 14.196 -0.061 3.644 1.00 95.88 93 PHE A C 1
ATOM 761 O O . PHE A 1 93 ? 14.585 0.758 2.823 1.00 95.88 93 PHE A O 1
ATOM 768 N N . VAL A 1 94 ? 15.028 -0.882 4.293 1.00 97.44 94 VAL A N 1
ATOM 769 C CA . VAL A 1 94 ? 16.461 -1.019 3.980 1.00 97.44 94 VAL A CA 1
ATOM 770 C C . VAL A 1 94 ? 16.669 -2.087 2.906 1.00 97.44 94 VAL A C 1
ATOM 772 O O . VAL A 1 94 ? 17.469 -1.921 1.994 1.00 97.44 94 VAL A O 1
ATOM 775 N N . LEU A 1 95 ? 15.916 -3.187 2.991 1.00 96.81 95 LEU A N 1
ATOM 776 C CA . LEU A 1 95 ? 16.074 -4.348 2.112 1.00 96.81 95 LEU A CA 1
ATOM 777 C C . LEU A 1 95 ? 15.475 -4.173 0.711 1.00 96.81 95 LEU A C 1
ATOM 779 O O . LEU A 1 95 ? 15.788 -4.959 -0.183 1.00 96.81 95 LEU A O 1
ATOM 783 N N . LYS A 1 96 ? 14.553 -3.225 0.517 1.00 95.50 96 LYS A N 1
ATOM 784 C CA . LYS A 1 96 ? 13.834 -3.046 -0.749 1.00 95.50 96 LYS A CA 1
ATOM 785 C C . LYS A 1 96 ? 13.670 -1.571 -1.084 1.00 95.50 96 LYS A C 1
ATOM 787 O O . LYS A 1 96 ? 13.123 -0.815 -0.287 1.00 95.50 96 LYS A O 1
ATOM 792 N N . SER A 1 97 ? 14.029 -1.203 -2.311 1.00 96.62 97 SER A N 1
ATOM 793 C CA . SER A 1 97 ? 13.574 0.040 -2.927 1.00 96.62 97 SER A CA 1
ATOM 794 C C . SER A 1 97 ? 12.132 -0.128 -3.398 1.00 96.62 97 SER A C 1
ATOM 796 O O . SER A 1 97 ? 11.770 -1.161 -3.972 1.00 96.62 97 SER A O 1
ATOM 798 N N . MET A 1 98 ? 11.286 0.864 -3.121 1.00 96.69 98 MET A N 1
ATOM 799 C CA . MET A 1 98 ?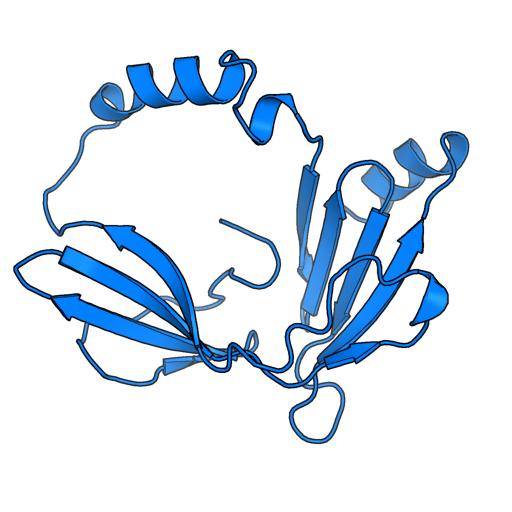 9.904 0.840 -3.582 1.00 96.69 98 MET A CA 1
ATOM 800 C C . MET A 1 98 ? 9.306 2.229 -3.760 1.00 96.69 98 MET A C 1
ATOM 802 O O . MET A 1 98 ? 9.563 3.130 -2.966 1.00 96.69 98 MET A O 1
ATOM 806 N N . CYS A 1 99 ? 8.436 2.364 -4.753 1.00 97.75 99 CYS A N 1
ATOM 807 C CA . CYS A 1 99 ? 7.509 3.480 -4.884 1.00 97.75 99 CYS A CA 1
ATOM 808 C C . CYS A 1 99 ? 6.144 2.961 -5.351 1.00 97.75 99 CYS A C 1
ATOM 810 O O . CYS A 1 99 ? 6.036 1.911 -5.984 1.00 97.75 99 CYS A O 1
ATOM 812 N N . SER A 1 100 ? 5.075 3.670 -4.994 1.00 97.81 100 SER A N 1
ATOM 813 C CA . SER A 1 100 ? 3.723 3.344 -5.448 1.00 97.81 100 SER A CA 1
ATOM 814 C C . SER A 1 100 ? 2.917 4.616 -5.643 1.00 97.81 100 SER A C 1
ATOM 816 O O . SER A 1 100 ? 2.974 5.495 -4.783 1.00 97.81 100 SER A O 1
ATOM 818 N N . LEU A 1 101 ? 2.126 4.675 -6.707 1.00 98.31 101 LEU A N 1
ATOM 819 C CA . LEU A 1 101 ? 1.258 5.798 -7.032 1.00 98.31 101 LEU A CA 1
ATOM 820 C C . LEU A 1 101 ? -0.135 5.273 -7.389 1.00 98.31 101 LEU A C 1
ATOM 822 O O . LEU A 1 101 ? -0.272 4.341 -8.181 1.00 98.31 101 LEU A O 1
ATOM 826 N N . GLN A 1 102 ? -1.171 5.860 -6.789 1.00 97.94 102 GLN A N 1
ATOM 827 C CA . GLN A 1 102 ? -2.553 5.585 -7.187 1.00 97.94 102 GLN A CA 1
ATOM 828 C C . GLN A 1 102 ? -2.832 6.279 -8.526 1.00 97.94 102 GLN A C 1
ATOM 830 O O . GLN A 1 102 ? -2.381 7.402 -8.751 1.00 97.94 102 GLN A O 1
ATOM 835 N N . THR A 1 103 ? -3.568 5.622 -9.414 1.00 97.56 103 THR A N 1
ATOM 836 C CA . THR A 1 103 ? -4.068 6.210 -10.664 1.00 97.56 103 THR A CA 1
ATOM 837 C C . THR A 1 103 ? -5.570 6.468 -10.541 1.00 97.56 103 THR A C 1
ATOM 839 O O . THR A 1 103 ? -6.186 6.122 -9.535 1.00 97.56 103 THR A O 1
ATOM 842 N N . ALA A 1 104 ? -6.178 7.081 -11.559 1.00 96.94 104 ALA A N 1
ATOM 843 C CA . ALA A 1 104 ? -7.616 7.361 -11.558 1.00 96.94 104 ALA A CA 1
ATOM 844 C C . ALA A 1 104 ? -8.487 6.091 -11.451 1.00 96.94 104 ALA A C 1
ATOM 846 O O . ALA A 1 104 ? -9.614 6.155 -10.965 1.00 96.94 104 ALA A O 1
ATOM 847 N N . ASP A 1 105 ? -7.975 4.942 -11.896 1.00 96.56 105 ASP A N 1
ATOM 848 C CA . ASP A 1 105 ? -8.695 3.668 -11.971 1.00 96.56 105 ASP A CA 1
ATOM 849 C C . ASP A 1 105 ? -7.896 2.481 -11.407 1.00 96.56 105 ASP A C 1
ATOM 851 O O . ASP A 1 105 ? -8.237 1.326 -11.659 1.00 96.56 105 ASP A O 1
ATOM 855 N N . GLY A 1 106 ? -6.827 2.731 -10.652 1.00 97.12 106 GLY A N 1
ATOM 856 C CA . GLY A 1 106 ? -5.860 1.685 -10.357 1.00 97.12 106 GLY A CA 1
ATOM 857 C C . GLY A 1 106 ? -4.676 2.124 -9.512 1.00 97.12 106 GLY A C 1
ATOM 858 O O . GLY A 1 106 ? -4.731 3.098 -8.757 1.00 97.12 106 GLY A O 1
ATOM 859 N N . ILE A 1 107 ? -3.588 1.373 -9.639 1.00 97.62 107 ILE A N 1
ATOM 860 C CA . ILE A 1 107 ? -2.297 1.676 -9.034 1.00 97.62 107 ILE A CA 1
ATOM 861 C C . ILE A 1 107 ? -1.152 1.293 -9.956 1.00 97.62 107 ILE A C 1
ATOM 863 O O . ILE A 1 107 ? -1.268 0.409 -10.802 1.00 97.62 107 ILE A O 1
ATOM 867 N N . ARG A 1 108 ? -0.001 1.890 -9.687 1.00 97.56 108 ARG A N 1
ATOM 868 C CA . ARG A 1 108 ? 1.292 1.384 -10.123 1.00 97.56 108 ARG A CA 1
ATOM 869 C C . ARG A 1 108 ? 2.230 1.308 -8.937 1.00 97.56 108 ARG A C 1
ATOM 871 O O . ARG A 1 108 ? 2.230 2.189 -8.076 1.00 97.56 108 ARG A O 1
ATOM 878 N N . GLU A 1 109 ? 3.027 0.261 -8.887 1.00 97.50 109 GLU A N 1
ATOM 879 C CA . GLU A 1 109 ? 4.071 0.080 -7.892 1.00 97.50 109 GLU A CA 1
ATOM 880 C C . GLU A 1 109 ? 5.327 -0.458 -8.559 1.00 97.50 109 GLU A C 1
ATOM 882 O O . GLU A 1 109 ? 5.268 -1.247 -9.497 1.00 97.50 109 GLU A O 1
ATOM 887 N N . LEU A 1 110 ? 6.471 -0.022 -8.063 1.00 97.69 110 LEU A N 1
ATOM 888 C CA . LEU A 1 110 ? 7.771 -0.515 -8.468 1.00 97.69 110 LEU A CA 1
ATOM 889 C C . LEU A 1 110 ? 8.485 -0.976 -7.208 1.00 97.69 110 LEU A C 1
ATOM 891 O O . LEU A 1 110 ? 8.610 -0.204 -6.260 1.00 97.69 110 LEU A O 1
ATOM 895 N N . VAL A 1 111 ? 8.913 -2.237 -7.180 1.00 96.81 111 VAL A N 1
ATOM 896 C CA . VAL A 1 111 ? 9.689 -2.816 -6.075 1.00 96.81 111 VAL A CA 1
ATOM 897 C C . VAL A 1 111 ? 10.956 -3.436 -6.650 1.00 96.81 111 VAL A C 1
ATOM 899 O O . VAL A 1 111 ? 10.891 -4.441 -7.363 1.00 96.81 111 VAL A O 1
ATOM 902 N N . GLY A 1 112 ? 12.113 -2.836 -6.361 1.00 96.31 112 GLY A N 1
ATOM 903 C CA . GLY A 1 112 ? 13.332 -3.099 -7.126 1.00 96.31 112 GLY A CA 1
ATOM 904 C C . GLY A 1 112 ? 13.095 -2.801 -8.609 1.00 96.31 112 GLY A C 1
ATOM 905 O O . GLY A 1 112 ? 12.730 -1.688 -8.966 1.00 96.31 112 GLY A O 1
ATOM 906 N N . TRP A 1 113 ? 13.222 -3.827 -9.448 1.00 96.81 113 TRP A N 1
ATOM 907 C CA . TRP A 1 113 ? 12.983 -3.762 -10.896 1.00 96.81 113 TRP A CA 1
ATOM 908 C C . TRP A 1 113 ? 11.603 -4.263 -11.319 1.00 96.81 113 TRP A C 1
ATOM 910 O O . TRP A 1 113 ? 11.277 -4.267 -12.502 1.00 96.81 113 TRP A O 1
ATOM 920 N N . LYS A 1 114 ? 10.784 -4.739 -10.379 1.00 95.81 114 LYS A N 1
ATOM 921 C CA . LYS A 1 114 ? 9.463 -5.284 -10.691 1.00 95.81 114 LYS A CA 1
ATOM 922 C C . LYS A 1 114 ? 8.437 -4.158 -10.703 1.00 95.81 114 LYS A C 1
ATOM 924 O O . LYS A 1 114 ? 8.033 -3.695 -9.637 1.00 95.81 114 LYS A O 1
ATOM 929 N N . LEU A 1 115 ? 8.021 -3.746 -11.897 1.00 96.75 115 LEU A N 1
ATOM 930 C CA . LEU A 1 115 ? 6.886 -2.856 -12.112 1.00 96.75 115 LEU A CA 1
ATOM 931 C C . LEU A 1 115 ? 5.601 -3.688 -12.134 1.00 96.75 115 LEU A C 1
ATOM 933 O O . LEU A 1 115 ? 5.470 -4.608 -12.944 1.00 96.75 115 LEU A O 1
ATOM 937 N N . THR A 1 116 ? 4.660 -3.343 -11.264 1.00 96.44 116 THR A N 1
ATOM 938 C CA . THR A 1 116 ? 3.305 -3.892 -11.251 1.00 96.44 116 THR A CA 1
ATOM 939 C C . THR A 1 116 ? 2.314 -2.762 -11.495 1.00 96.44 116 THR A C 1
ATOM 941 O O . THR A 1 116 ? 2.331 -1.750 -10.793 1.00 96.44 116 THR A O 1
ATOM 944 N N . GLU A 1 117 ? 1.420 -2.943 -12.456 1.00 97.06 117 GLU A N 1
ATOM 945 C CA . GLU A 1 117 ? 0.311 -2.032 -12.733 1.00 97.06 117 GLU A CA 1
ATOM 946 C C . GLU A 1 117 ? -0.997 -2.789 -12.523 1.00 97.06 117 GLU A C 1
ATOM 948 O O . GLU A 1 117 ? -1.174 -3.898 -13.027 1.00 97.06 117 GLU A O 1
ATOM 953 N N . ILE A 1 118 ? -1.895 -2.218 -11.721 1.00 96.00 118 ILE A N 1
ATOM 954 C CA . ILE A 1 118 ? -3.191 -2.816 -11.414 1.00 96.00 118 ILE A CA 1
ATOM 955 C C . ILE A 1 118 ? -4.283 -1.863 -11.856 1.00 96.00 118 ILE A C 1
ATOM 957 O O . ILE A 1 118 ? -4.333 -0.732 -11.379 1.00 96.00 118 ILE A O 1
ATOM 961 N N . LYS A 1 119 ? -5.198 -2.339 -12.695 1.00 97.12 119 LYS A N 1
ATOM 962 C CA . LYS A 1 119 ? -6.452 -1.648 -12.992 1.00 97.12 119 LYS A CA 1
ATOM 963 C C . LYS A 1 119 ? -7.581 -2.289 -12.203 1.00 97.12 119 LYS A C 1
ATOM 965 O O . LYS A 1 119 ? -7.846 -3.486 -12.324 1.00 97.12 119 LYS A O 1
ATOM 970 N N . TYR A 1 120 ? -8.237 -1.481 -11.386 1.00 95.69 120 TYR A N 1
ATOM 971 C CA . TYR A 1 120 ? -9.294 -1.926 -10.501 1.00 95.69 120 TYR A CA 1
ATOM 972 C C . TYR A 1 120 ? -10.596 -2.186 -11.253 1.00 95.69 120 TYR A C 1
ATOM 974 O O . TYR A 1 120 ? -10.971 -1.428 -12.143 1.00 95.69 120 TYR A O 1
ATOM 982 N N . ASN A 1 121 ? -11.315 -3.235 -10.844 1.00 93.31 121 ASN A N 1
ATOM 983 C CA . ASN A 1 121 ? -12.615 -3.620 -11.404 1.00 93.31 121 ASN A CA 1
ATOM 984 C C . ASN A 1 121 ? -12.626 -3.687 -12.942 1.00 93.31 121 ASN A C 1
ATOM 986 O O . ASN A 1 121 ? -13.568 -3.223 -13.583 1.00 93.31 121 ASN A O 1
ATOM 990 N N . TYR A 1 122 ? -11.563 -4.219 -13.542 1.00 93.00 122 TYR A N 1
ATOM 991 C CA . TYR A 1 122 ? -11.407 -4.265 -14.991 1.00 93.00 122 TYR A CA 1
ATOM 992 C C . TYR A 1 122 ? -12.549 -5.032 -15.668 1.00 93.00 122 TYR A C 1
ATOM 994 O O . TYR A 1 122 ? -13.077 -4.584 -16.686 1.00 93.00 122 TYR A O 1
ATOM 1002 N N . ARG A 1 123 ? -12.938 -6.178 -15.095 1.00 91.56 123 ARG A N 1
ATOM 1003 C CA . ARG A 1 123 ? -14.039 -7.009 -15.594 1.00 91.56 123 ARG A CA 1
ATOM 1004 C C . ARG A 1 123 ? -14.547 -7.955 -14.509 1.00 91.56 123 ARG A C 1
ATOM 1006 O O . ARG A 1 123 ? -13.737 -8.548 -13.809 1.00 91.56 123 ARG A O 1
ATOM 1013 N N . ASP A 1 124 ? -15.866 -8.133 -14.402 1.00 89.50 124 ASP A N 1
ATOM 1014 C CA . ASP A 1 124 ? -16.511 -9.157 -13.559 1.00 89.50 124 ASP A CA 1
ATOM 1015 C C . ASP A 1 124 ? -15.993 -9.184 -12.099 1.00 89.50 124 ASP A C 1
ATOM 1017 O O . ASP A 1 124 ? -15.742 -10.246 -11.530 1.00 89.50 124 ASP A O 1
ATOM 1021 N N . ASN A 1 125 ? -15.807 -8.002 -11.487 1.00 86.75 125 ASN A N 1
ATOM 1022 C CA . ASN A 1 125 ? -15.235 -7.833 -10.141 1.00 86.75 125 ASN A CA 1
ATOM 1023 C C . ASN A 1 125 ? -13.797 -8.379 -9.987 1.00 86.75 125 ASN A C 1
ATOM 1025 O O . ASN A 1 125 ? -13.391 -8.816 -8.905 1.00 86.75 125 ASN A O 1
ATOM 1029 N N . MET A 1 126 ? -13.025 -8.352 -11.075 1.00 90.69 126 MET A N 1
ATOM 1030 C CA . MET A 1 126 ? -11.611 -8.716 -11.111 1.00 90.69 126 MET A CA 1
ATOM 1031 C C . MET A 1 126 ? -10.729 -7.512 -11.419 1.00 90.69 126 MET A C 1
ATOM 1033 O O . MET A 1 126 ? -11.044 -6.691 -12.282 1.00 90.69 126 MET A O 1
ATOM 1037 N N . ASP A 1 127 ? -9.592 -7.449 -10.741 1.00 93.88 127 ASP A N 1
ATOM 1038 C CA . ASP A 1 127 ? -8.537 -6.482 -11.007 1.00 93.88 127 ASP A CA 1
ATOM 1039 C C . ASP A 1 127 ? -7.606 -7.028 -12.091 1.00 93.88 127 ASP A C 1
ATOM 1041 O O . ASP A 1 127 ? -7.172 -8.177 -12.019 1.00 93.88 127 ASP A O 1
ATOM 1045 N N . LEU A 1 128 ? -7.284 -6.217 -13.094 1.00 94.81 128 LEU A N 1
ATOM 1046 C CA . LEU A 1 128 ? -6.276 -6.563 -14.093 1.00 94.81 128 LEU A CA 1
ATOM 1047 C C . LEU A 1 128 ? -4.898 -6.256 -13.520 1.00 94.81 128 LEU A C 1
ATOM 1049 O O . LEU A 1 128 ? -4.687 -5.150 -13.036 1.00 94.81 128 LEU A O 1
ATOM 1053 N N . VAL A 1 129 ? -3.977 -7.212 -13.588 1.00 94.44 129 VAL A N 1
ATOM 1054 C CA . VAL A 1 129 ? -2.616 -7.089 -13.066 1.00 94.44 129 VAL A CA 1
ATOM 1055 C C . VAL A 1 129 ? -1.611 -7.337 -14.186 1.00 94.44 129 VAL A C 1
ATOM 1057 O O . VAL A 1 129 ? -1.545 -8.420 -14.774 1.00 94.44 129 VAL A O 1
ATOM 1060 N N . GLU A 1 130 ? -0.784 -6.333 -14.438 1.00 94.81 130 GLU A N 1
ATOM 1061 C CA . GLU A 1 130 ? 0.337 -6.380 -15.366 1.00 94.81 130 GLU A CA 1
ATOM 1062 C C . GLU A 1 130 ? 1.644 -6.326 -14.585 1.00 94.81 130 GLU A C 1
ATOM 1064 O O . GLU A 1 130 ? 1.822 -5.487 -13.707 1.00 94.81 130 GLU A O 1
ATOM 1069 N N . ILE A 1 131 ? 2.558 -7.247 -14.891 1.00 94.81 131 ILE A N 1
ATOM 1070 C CA . ILE A 1 131 ? 3.859 -7.350 -14.230 1.00 94.81 131 ILE A CA 1
ATOM 1071 C C . ILE A 1 131 ? 4.948 -7.343 -15.294 1.00 94.81 131 ILE A C 1
ATOM 1073 O O . ILE A 1 131 ? 4.921 -8.153 -16.228 1.00 94.81 131 ILE A O 1
ATOM 1077 N N . ARG A 1 132 ? 5.942 -6.475 -15.098 1.00 94.31 132 ARG A N 1
ATOM 1078 C CA . ARG A 1 132 ? 7.143 -6.376 -15.928 1.00 94.31 132 ARG A CA 1
ATOM 1079 C C . ARG A 1 132 ? 8.388 -6.283 -15.050 1.00 94.31 132 ARG A C 1
ATOM 1081 O O . ARG A 1 132 ? 8.396 -5.561 -14.057 1.00 94.31 132 ARG A O 1
ATOM 1088 N N . ILE A 1 133 ? 9.440 -7.006 -15.425 1.00 95.94 133 ILE A N 1
ATOM 1089 C CA . ILE A 1 133 ? 10.780 -6.809 -14.864 1.00 95.94 133 ILE A CA 1
ATOM 1090 C C . ILE A 1 133 ? 11.505 -5.828 -15.779 1.00 95.94 133 ILE A C 1
ATOM 1092 O O . ILE A 1 133 ? 11.604 -6.080 -16.978 1.00 95.94 133 ILE A O 1
ATOM 1096 N N . LEU A 1 134 ? 11.927 -4.698 -15.224 1.00 96.44 134 LEU A N 1
ATOM 1097 C CA . LEU A 1 134 ? 12.644 -3.647 -15.938 1.00 96.44 134 LEU A CA 1
ATOM 1098 C C . LEU A 1 134 ? 14.128 -3.995 -16.054 1.00 96.44 134 LEU A C 1
ATOM 1100 O O . LEU A 1 134 ? 14.697 -4.566 -15.122 1.00 96.44 134 LEU A O 1
ATOM 1104 N N . ALA A 1 135 ? 14.753 -3.602 -17.160 1.00 97.25 135 ALA A N 1
ATOM 1105 C CA . ALA A 1 135 ? 16.207 -3.503 -17.223 1.00 97.25 135 ALA A CA 1
ATOM 1106 C C . ALA A 1 135 ? 16.704 -2.265 -16.448 1.00 97.25 135 ALA A C 1
ATOM 1108 O O . ALA A 1 135 ? 15.933 -1.332 -16.196 1.00 97.25 135 ALA A O 1
ATOM 1109 N N . ASP A 1 136 ? 17.987 -2.243 -16.078 1.00 97.38 136 ASP A N 1
ATOM 1110 C CA . ASP A 1 136 ? 18.599 -1.123 -15.346 1.00 97.38 136 ASP A CA 1
ATOM 1111 C C . ASP A 1 136 ? 18.441 0.205 -16.101 1.00 97.38 136 ASP A C 1
ATOM 1113 O O . ASP A 1 136 ? 18.091 1.231 -15.513 1.00 97.38 136 ASP A O 1
ATOM 1117 N N . GLU A 1 137 ? 18.610 0.179 -17.423 1.00 97.56 137 GLU A N 1
ATOM 1118 C CA . GLU A 1 137 ? 18.558 1.362 -18.284 1.00 97.56 137 GLU A CA 1
ATOM 1119 C C . GLU A 1 137 ? 17.138 1.941 -18.414 1.00 97.56 137 GLU A C 1
ATOM 1121 O O . GLU A 1 137 ? 16.962 3.108 -18.767 1.00 97.56 137 GLU A O 1
ATOM 1126 N N . GLU A 1 138 ? 16.103 1.147 -18.122 1.00 97.69 138 GLU A N 1
ATOM 1127 C CA . GLU A 1 138 ? 14.706 1.588 -18.168 1.00 97.69 138 GLU A CA 1
ATOM 1128 C C . GLU A 1 138 ? 14.247 2.267 -16.869 1.00 97.69 138 GLU A C 1
ATOM 1130 O O . GLU A 1 138 ? 13.185 2.905 -16.851 1.00 97.69 138 GLU A O 1
ATOM 1135 N N . LEU A 1 139 ? 15.003 2.113 -15.776 1.00 97.19 139 LEU A N 1
ATOM 1136 C CA . LEU A 1 139 ? 14.547 2.453 -14.430 1.00 97.19 139 LEU A CA 1
ATOM 1137 C C . LEU A 1 139 ? 14.314 3.958 -14.263 1.00 97.19 139 LEU A C 1
ATOM 1139 O O . LEU A 1 139 ? 13.228 4.367 -13.854 1.00 97.19 139 LEU A O 1
ATOM 1143 N N . GLU A 1 140 ? 15.298 4.783 -14.627 1.00 97.69 140 GLU A N 1
ATOM 1144 C CA . GLU A 1 140 ? 15.223 6.244 -14.485 1.00 97.69 140 GLU A CA 1
ATOM 1145 C C . GLU A 1 140 ? 14.064 6.829 -15.299 1.00 97.69 140 GLU A C 1
ATOM 1147 O O . GLU A 1 140 ? 13.245 7.593 -14.781 1.00 97.69 140 GLU A O 1
ATOM 1152 N N . LYS A 1 141 ? 13.952 6.414 -16.565 1.00 98.25 141 LYS A N 1
ATOM 1153 C CA . LYS A 1 141 ? 12.863 6.840 -17.446 1.00 98.25 141 LYS A CA 1
ATOM 1154 C C . LYS A 1 141 ? 11.505 6.436 -16.871 1.00 98.25 141 LYS A C 1
ATOM 1156 O O . LYS A 1 141 ? 10.592 7.256 -16.831 1.00 98.25 141 LYS A O 1
ATOM 1161 N N . THR A 1 142 ? 11.385 5.200 -16.382 1.00 98.19 142 THR A N 1
ATOM 1162 C CA . THR A 1 142 ? 10.143 4.708 -15.776 1.00 98.19 142 THR A CA 1
ATOM 1163 C C . THR A 1 142 ? 9.775 5.504 -14.528 1.00 98.19 142 THR A C 1
ATOM 1165 O O . THR A 1 142 ? 8.616 5.882 -14.386 1.00 98.19 142 THR A O 1
ATOM 1168 N N . LEU A 1 143 ? 10.739 5.791 -13.647 1.00 98.44 143 LEU A N 1
ATOM 1169 C CA . LEU A 1 143 ? 10.508 6.615 -12.461 1.00 98.44 143 LEU A CA 1
ATOM 1170 C C . LEU A 1 143 ? 9.975 7.996 -12.849 1.00 98.44 143 LEU A C 1
ATOM 1172 O O . LEU A 1 143 ? 8.944 8.392 -12.332 1.00 98.44 143 LEU A O 1
ATOM 1176 N N . LYS A 1 144 ? 10.606 8.679 -13.809 1.00 98.25 144 LYS A N 1
ATOM 1177 C CA . LYS A 1 144 ? 10.210 10.030 -14.235 1.00 98.25 144 LYS A CA 1
ATOM 1178 C C . LYS A 1 144 ? 8.860 10.094 -14.955 1.00 98.25 144 LYS A C 1
ATOM 1180 O O . LYS A 1 144 ? 8.131 11.069 -14.811 1.00 98.25 144 LYS A O 1
ATOM 1185 N N . GLU A 1 145 ? 8.563 9.120 -15.811 1.00 97.88 145 GLU A N 1
ATOM 1186 C CA . GLU A 1 145 ? 7.353 9.147 -16.645 1.00 9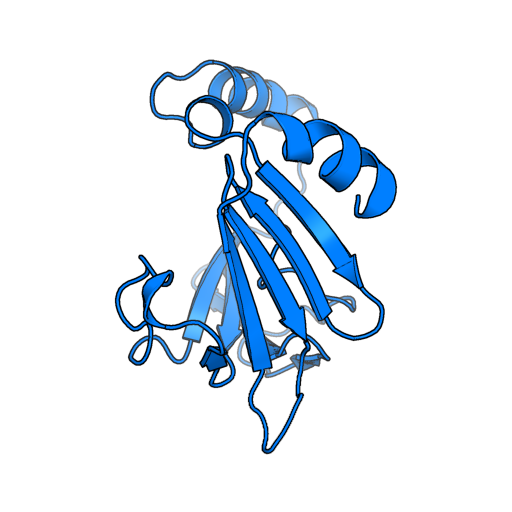7.88 145 GLU A CA 1
ATOM 1187 C C . GLU A 1 145 ? 6.130 8.577 -15.925 1.00 97.88 145 GLU A C 1
ATOM 1189 O O . GLU A 1 145 ? 4.995 8.925 -16.265 1.00 97.88 145 GLU A O 1
ATOM 1194 N N . LYS A 1 146 ? 6.340 7.671 -14.960 1.00 97.19 146 LYS A N 1
ATOM 1195 C CA . LYS A 1 146 ? 5.246 6.978 -14.280 1.00 97.19 146 LYS A CA 1
ATOM 1196 C C . LYS A 1 146 ? 5.004 7.432 -12.840 1.00 97.19 146 LYS A C 1
ATOM 1198 O O . LYS A 1 146 ? 3.878 7.249 -12.383 1.00 97.19 146 LYS A O 1
ATOM 1203 N N . PHE A 1 147 ? 5.981 7.979 -12.128 1.00 97.12 147 PHE A N 1
ATOM 1204 C CA . PHE A 1 147 ? 5.844 8.330 -10.710 1.00 97.12 147 PHE A CA 1
ATOM 1205 C C . PHE A 1 147 ? 6.095 9.818 -10.475 1.00 97.12 147 PHE A C 1
ATOM 1207 O O . PHE A 1 147 ? 5.441 10.344 -9.548 1.00 97.12 147 PHE A O 1
#

Organism: NCBI:txid589841

Secondary structure (DSSP, 8-state):
--GGG--SS-----BT-EEEETTEEEEEEEETTEEEEEEEPPEEEES-GGG--S----S-SEEEEEEEES----GGGGHHHHHHHHH-TT-HHHH--EEEEEETTEEEEEETTEEEEEEEEEETTEEEEEEEEPPHHHHHHHHHHH-

InterPro domains:
  IPR001447 Arylamine N-acetyltransferase [PF00797] (1-147)
  IPR001447 Arylamine N-acetyltransferase [PR01543] (6-26)
  IPR001447 Arylamine N-acetyltransferase [PR01543] (28-47)
  IPR001447 Arylamine N-acetyltransferase [PR01543] (64-86)
  IPR001447 Arylamine N-acetyltransferase [PR01543] (99-122)
  IPR001447 Arylamine N-acetylt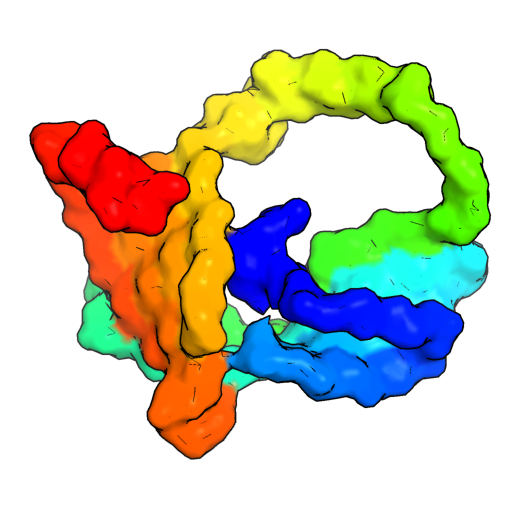ransferase [PR01543] (123-144)
  IPR001447 Arylamine N-acety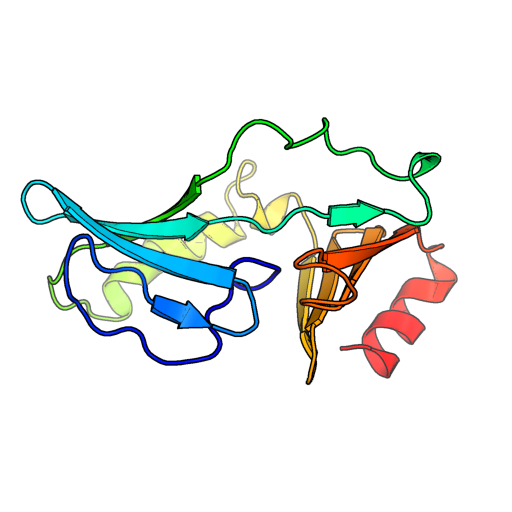ltransferase [PTHR11786] (1-147)
  IPR038765 Papain-like cysteine peptidase superfamily [SSF54001] (2-147)
  IPR053710 Arylamine N-acetyltransferase domain-containing protein [G3DSA:3.30.2140.20] (1-147)